Protein AF-A0AAD2FJF2-F1 (afdb_monomer)

Foldseek 3Di:
DVPCVDPVNQVVCVVVLAAHPVVVVVDPVVVVVVVLVPDDPVCNVVVVCLVVQVDPALQNCCVVDVPGFQAHPQQRPRRHDTSLCQCQPPRPVSVVVNVVVLVVVLVVCVVVVPPVLLVVLVVLLVVCSNDCVQPDSHDNSCVVCVVSVVVNSVSVVPVPD

Radius of gyration: 17.5 Å; Cα contacts (8 Å, |Δi|>4): 134; chains: 1; bounding box: 41×35×49 Å

Mean predicted aligned error: 6.13 Å

Secondary structure (DSSP, 8-state):
--STTSHHHHHHHHHTTS--TTGGGTS-HHHHHHHHHHS-HHHHHHHHHHHTT-SSSHHHHHHH-TTS--S-TTTS--SS--TTHHHH--SHHHHHHHHHHHHHHHHHHHHTT--HHHHHHHHHHHHHHH-GGG-STTTHHHHH-HHHHHHHHHHHTTTT-

Structure (mmCIF, N/CA/C/O backbone):
data_AF-A0AAD2FJF2-F1
#
_entry.id   AF-A0AAD2FJF2-F1
#
loop_
_atom_site.group_PDB
_atom_site.id
_atom_site.type_symbol
_atom_site.label_atom_id
_atom_site.label_alt_id
_atom_site.label_comp_id
_atom_site.label_asym_id
_atom_site.label_entity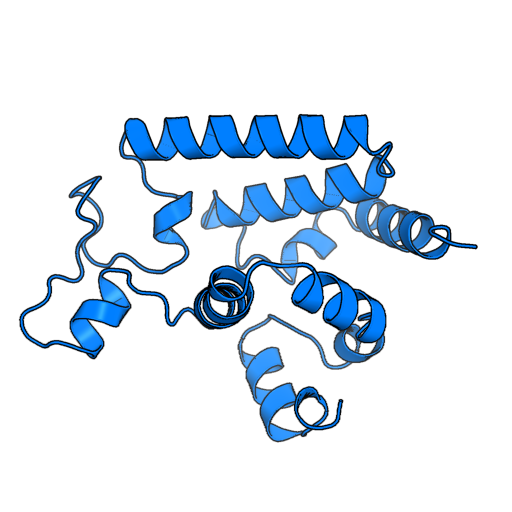_id
_atom_site.label_seq_id
_atom_site.pdbx_PDB_ins_code
_atom_site.Cartn_x
_atom_site.Cartn_y
_atom_site.Cartn_z
_atom_site.occupancy
_atom_site.B_iso_or_equiv
_atom_site.auth_seq_id
_atom_site.auth_comp_id
_atom_site.auth_asym_id
_atom_site.auth_atom_id
_atom_site.pdbx_PDB_model_num
ATOM 1 N N . MET A 1 1 ? -23.524 -6.879 -0.792 1.00 52.44 1 MET A N 1
ATOM 2 C CA . MET A 1 1 ? -22.321 -7.379 -0.087 1.00 52.44 1 MET A CA 1
ATOM 3 C C . MET A 1 1 ? -22.196 -8.905 -0.245 1.00 52.44 1 MET A C 1
ATOM 5 O O . MET A 1 1 ? -21.671 -9.566 0.631 1.00 52.44 1 MET A O 1
ATOM 9 N N . GLU A 1 2 ? -22.668 -9.468 -1.368 1.00 60.31 2 GLU A N 1
ATOM 10 C CA . GLU A 1 2 ? -22.874 -10.923 -1.547 1.00 60.31 2 GLU A CA 1
ATOM 11 C C . GLU A 1 2 ? -21.741 -11.639 -2.293 1.00 60.31 2 GLU A C 1
ATOM 13 O O . GLU A 1 2 ? -21.582 -12.851 -2.175 1.00 60.31 2 GLU A O 1
ATOM 18 N N . LEU A 1 3 ? -20.931 -10.911 -3.069 1.00 62.06 3 LEU A N 1
ATOM 19 C CA . LEU A 1 3 ? -19.951 -11.550 -3.949 1.00 62.06 3 LEU A CA 1
ATOM 20 C C . LEU A 1 3 ? -18.749 -12.104 -3.174 1.00 62.06 3 LEU A C 1
ATOM 22 O O . LEU A 1 3 ? -18.311 -13.211 -3.459 1.00 62.06 3 LEU A O 1
ATOM 26 N N . ILE A 1 4 ? -18.243 -11.396 -2.156 1.00 63.03 4 ILE A N 1
ATOM 27 C CA . ILE A 1 4 ? -17.069 -11.849 -1.383 1.00 63.03 4 ILE A CA 1
ATOM 28 C C . ILE A 1 4 ? -17.369 -13.046 -0.467 1.00 63.03 4 ILE A C 1
ATOM 30 O O . ILE A 1 4 ? -16.458 -13.772 -0.077 1.00 63.03 4 ILE A O 1
ATOM 34 N N . SER A 1 5 ? -18.645 -13.292 -0.159 1.00 68.88 5 SER A N 1
ATOM 35 C CA . SER A 1 5 ? -19.090 -14.469 0.588 1.00 68.88 5 SER A CA 1
ATOM 36 C C . SER A 1 5 ? -19.205 -15.734 -0.264 1.00 68.88 5 SER A C 1
ATOM 38 O O . SER A 1 5 ? -19.429 -16.800 0.303 1.00 68.88 5 SER A O 1
ATOM 40 N N . LEU A 1 6 ? -19.036 -15.652 -1.591 1.00 83.12 6 LEU A N 1
ATOM 41 C CA . LEU A 1 6 ? -19.110 -16.826 -2.460 1.00 83.12 6 LEU A CA 1
ATOM 42 C C . LEU A 1 6 ? -17.993 -17.835 -2.125 1.00 83.12 6 LEU A C 1
ATOM 44 O O . LEU A 1 6 ? -16.821 -17.441 -2.072 1.00 83.12 6 LEU A O 1
ATOM 48 N N . PRO A 1 7 ? -18.306 -19.139 -1.982 1.00 84.25 7 PRO A N 1
ATOM 49 C CA . PRO A 1 7 ? -17.323 -20.160 -1.607 1.00 84.25 7 PRO A CA 1
ATOM 50 C C . PRO A 1 7 ? -16.083 -20.193 -2.509 1.00 84.25 7 PRO A C 1
ATOM 52 O O . PRO A 1 7 ? -14.962 -20.298 -2.018 1.00 84.25 7 PRO A O 1
ATOM 55 N N . ALA A 1 8 ? -16.262 -20.018 -3.822 1.00 85.12 8 ALA A N 1
ATOM 56 C CA . ALA A 1 8 ? -15.156 -20.014 -4.780 1.00 85.12 8 ALA A CA 1
ATOM 57 C C . ALA A 1 8 ? -14.165 -18.855 -4.553 1.00 85.12 8 ALA A C 1
ATOM 59 O O . ALA A 1 8 ? -12.954 -19.045 -4.662 1.00 85.12 8 ALA A O 1
ATOM 60 N N . LEU A 1 9 ? -14.655 -17.660 -4.193 1.00 80.75 9 LEU A N 1
ATOM 61 C CA . LEU A 1 9 ? -13.783 -16.520 -3.895 1.00 80.75 9 LEU A CA 1
ATOM 62 C C . LEU A 1 9 ? -13.083 -16.688 -2.546 1.00 80.75 9 LEU A C 1
ATOM 64 O O . LEU A 1 9 ? -11.907 -16.346 -2.435 1.00 80.75 9 LEU A O 1
ATOM 68 N N . ARG A 1 10 ? -13.763 -17.264 -1.546 1.00 80.38 10 ARG A N 1
ATOM 69 C CA . ARG A 1 10 ? -13.141 -17.610 -0.258 1.00 80.38 10 ARG A CA 1
ATOM 70 C C . ARG A 1 10 ? -11.989 -18.591 -0.447 1.00 80.38 10 ARG A C 1
ATOM 72 O O . ARG A 1 10 ? -10.884 -18.320 0.012 1.00 80.38 10 ARG A O 1
ATOM 79 N N . ALA A 1 11 ? -12.223 -19.671 -1.194 1.00 84.06 11 ALA A N 1
ATOM 80 C CA . ALA A 1 11 ? -11.197 -20.658 -1.517 1.00 84.06 11 ALA A CA 1
ATOM 81 C C . ALA A 1 11 ? -10.017 -20.021 -2.269 1.00 84.06 11 ALA A C 1
ATOM 83 O O . ALA A 1 11 ? -8.858 -20.267 -1.933 1.00 84.06 11 ALA A O 1
ATOM 84 N N . TYR A 1 12 ? -10.298 -19.138 -3.234 1.00 84.12 12 TYR A N 1
ATOM 85 C CA . TYR A 1 12 ? -9.257 -18.403 -3.946 1.00 84.12 12 TYR A CA 1
ATOM 86 C C . TYR A 1 12 ? -8.398 -17.556 -2.997 1.00 84.12 12 TYR A C 1
ATOM 88 O O . TYR A 1 12 ? -7.178 -17.708 -2.991 1.00 84.12 12 TYR A O 1
ATOM 96 N N . TRP A 1 13 ? -8.992 -16.694 -2.167 1.00 79.12 13 TRP A N 1
ATOM 97 C CA . TRP A 1 13 ? -8.224 -15.814 -1.273 1.00 79.12 13 TRP A CA 1
ATOM 98 C C . TRP A 1 13 ? -7.513 -16.561 -0.143 1.00 79.12 13 TRP A C 1
ATOM 100 O O . TRP A 1 13 ? -6.414 -16.153 0.250 1.00 79.12 13 TRP A O 1
ATOM 110 N N . SER A 1 14 ? -8.083 -17.679 0.308 1.00 81.88 14 SER A N 1
ATOM 111 C CA . SER A 1 14 ? -7.430 -18.608 1.229 1.00 81.88 14 SER A CA 1
ATOM 112 C C . SER A 1 14 ? -6.193 -19.242 0.588 1.00 81.88 14 SER A C 1
ATOM 114 O O . SER A 1 14 ? -5.119 -19.181 1.175 1.00 81.88 14 SER A O 1
ATOM 116 N N . SER A 1 15 ? -6.278 -19.705 -0.668 1.00 82.62 15 SER A N 1
ATOM 117 C CA . SER A 1 15 ? -5.121 -20.248 -1.411 1.00 82.62 15 SER A CA 1
ATOM 118 C C . SER A 1 15 ? -3.993 -19.237 -1.657 1.00 82.62 15 SER A C 1
ATOM 120 O O . SER A 1 15 ? -2.879 -19.611 -2.017 1.00 82.62 15 SER A O 1
ATOM 122 N N . LYS A 1 16 ? -4.282 -17.938 -1.512 1.00 77.75 16 LYS A N 1
ATOM 123 C CA . LYS A 1 16 ? -3.304 -16.851 -1.642 1.00 77.75 16 LYS A CA 1
ATOM 124 C C . LYS A 1 16 ? -2.698 -16.432 -0.304 1.00 77.75 16 LYS A C 1
ATOM 126 O O . LYS A 1 16 ? -1.961 -15.445 -0.285 1.00 77.75 16 LYS A O 1
ATOM 131 N N . ASP A 1 17 ? -3.043 -17.115 0.788 1.00 74.69 17 ASP A N 1
ATOM 132 C CA . ASP A 1 17 ? -2.693 -16.743 2.159 1.00 74.69 17 ASP A CA 1
ATOM 133 C C . ASP A 1 17 ? -3.068 -15.285 2.475 1.00 74.69 17 ASP A C 1
ATOM 135 O O . ASP A 1 17 ? -2.356 -14.595 3.197 1.00 74.69 17 ASP A O 1
ATOM 139 N N . ARG A 1 18 ? -4.148 -14.752 1.881 1.00 73.94 18 ARG A N 1
ATOM 140 C CA . ARG A 1 18 ? -4.556 -13.344 2.069 1.00 73.94 18 ARG A CA 1
ATOM 141 C C . ARG A 1 18 ? -5.681 -13.182 3.076 1.00 73.94 18 ARG A C 1
ATOM 143 O O . ARG A 1 18 ? -5.718 -12.180 3.780 1.00 73.94 18 ARG A O 1
ATOM 150 N N . LEU A 1 19 ? -6.598 -14.138 3.122 1.00 76.44 19 LEU A N 1
ATOM 151 C CA . LEU A 1 19 ? -7.764 -14.088 3.990 1.00 76.44 19 LEU A CA 1
ATOM 152 C C . LEU A 1 19 ? -8.102 -15.513 4.415 1.00 76.44 19 LEU A C 1
ATOM 154 O O . LEU A 1 19 ? -8.305 -16.370 3.553 1.00 76.44 19 LEU A O 1
ATOM 158 N N . SER A 1 20 ? -8.121 -15.776 5.721 1.00 76.25 20 SER A N 1
ATOM 159 C CA . SER A 1 20 ? -8.571 -17.067 6.232 1.00 76.25 20 SER A CA 1
ATOM 160 C C . SER A 1 20 ? -10.098 -17.107 6.268 1.00 76.25 20 SER A C 1
ATOM 162 O O . SER A 1 20 ? -10.774 -16.074 6.231 1.00 76.25 20 SER A O 1
ATOM 164 N N . GLU A 1 21 ? -10.657 -18.312 6.349 1.00 74.56 21 GLU A N 1
ATOM 165 C CA . GLU A 1 21 ? -12.103 -18.485 6.499 1.00 74.56 21 GLU A CA 1
ATOM 166 C C . GLU A 1 21 ? -12.631 -17.870 7.801 1.00 74.56 21 GLU A C 1
ATOM 168 O O . GLU A 1 21 ? -13.757 -17.396 7.839 1.00 74.56 21 GLU A O 1
ATOM 173 N N . GLN A 1 22 ? -11.809 -17.806 8.848 1.00 76.44 22 GLN A N 1
ATOM 174 C CA . GLN A 1 22 ? -12.178 -17.160 10.107 1.00 76.44 22 GLN A CA 1
ATOM 175 C C . GLN A 1 22 ? -12.106 -15.632 9.980 1.00 76.44 22 GLN A C 1
ATOM 177 O O . GLN A 1 22 ? -13.064 -14.936 10.314 1.00 76.44 22 GLN A O 1
ATOM 182 N N . SER A 1 23 ? -11.025 -15.102 9.395 1.00 77.25 23 SER A N 1
ATOM 183 C CA . SER A 1 23 ? -10.794 -13.655 9.339 1.00 77.25 23 SER A CA 1
ATOM 184 C C . SER A 1 23 ? -11.776 -12.918 8.423 1.00 77.25 23 SER A C 1
ATOM 186 O O . SER A 1 23 ? -11.973 -11.720 8.586 1.00 77.25 23 SER A O 1
ATOM 188 N N . ILE A 1 24 ? -12.419 -13.591 7.457 1.00 78.69 24 ILE A N 1
ATOM 189 C CA . ILE A 1 24 ? -13.431 -12.959 6.584 1.00 78.69 24 ILE A CA 1
ATOM 190 C C . ILE A 1 24 ? -14.630 -12.406 7.370 1.00 78.69 24 ILE A C 1
ATOM 192 O O . ILE A 1 24 ? -15.254 -11.435 6.938 1.00 78.69 24 ILE A O 1
ATOM 196 N N . HIS A 1 25 ? -14.943 -13.026 8.510 1.00 79.25 25 HIS A N 1
ATOM 197 C CA . HIS A 1 25 ? -16.041 -12.637 9.389 1.00 79.25 25 HIS A CA 1
ATOM 198 C C . HIS A 1 25 ? -15.649 -11.517 10.360 1.00 79.25 25 HIS A C 1
ATOM 200 O O . HIS A 1 25 ? -16.527 -10.850 10.896 1.00 79.25 25 HIS A O 1
ATOM 206 N N . GLU A 1 26 ? -14.350 -11.282 10.547 1.00 79.88 26 GLU A N 1
ATOM 207 C CA . GLU A 1 26 ? -13.806 -10.231 11.417 1.00 79.88 26 GLU A CA 1
ATOM 208 C C . GLU A 1 26 ? -13.655 -8.887 10.688 1.00 79.88 26 GLU A C 1
ATOM 210 O O . GLU A 1 26 ? -13.491 -7.843 11.319 1.00 79.88 26 GLU A O 1
ATOM 215 N N . VAL A 1 27 ? -13.707 -8.889 9.351 1.00 81.12 27 VAL A N 1
ATOM 216 C CA . VAL A 1 27 ? -13.624 -7.661 8.556 1.00 81.12 27 VAL A CA 1
ATOM 217 C C . VAL A 1 27 ? -14.916 -6.861 8.697 1.00 81.12 27 VAL A C 1
ATOM 219 O O . VAL A 1 27 ? -15.994 -7.313 8.309 1.00 81.12 27 VAL A O 1
ATOM 222 N N . ASP A 1 28 ? -14.793 -5.615 9.148 1.00 85.44 28 ASP A N 1
ATOM 223 C CA . ASP A 1 28 ? -15.874 -4.637 9.061 1.00 85.44 28 ASP A CA 1
ATOM 224 C C . ASP A 1 28 ? -16.047 -4.160 7.607 1.00 85.44 28 ASP A C 1
ATOM 226 O O . ASP A 1 28 ? -15.458 -3.177 7.138 1.00 85.44 28 ASP A O 1
ATOM 230 N N . TRP A 1 29 ? -16.871 -4.901 6.867 1.00 84.44 29 TRP A N 1
ATOM 231 C CA . TRP A 1 29 ? -17.179 -4.631 5.465 1.00 84.44 29 TRP A CA 1
ATOM 232 C C . TRP A 1 29 ? -17.925 -3.310 5.248 1.00 84.44 29 TRP A C 1
ATOM 234 O O . TRP A 1 29 ? -17.811 -2.728 4.165 1.00 84.44 29 TRP A O 1
ATOM 244 N N . LEU A 1 30 ? -18.678 -2.827 6.242 1.00 86.50 30 LEU A N 1
ATOM 245 C CA . LEU A 1 30 ? -19.386 -1.550 6.153 1.00 86.50 30 LEU A CA 1
ATOM 246 C C . LEU A 1 30 ? -18.389 -0.396 6.220 1.00 86.50 30 LEU A C 1
ATOM 248 O O . LEU A 1 30 ? -18.382 0.449 5.320 1.00 86.50 30 LEU A O 1
ATOM 252 N N . SER A 1 31 ? -17.494 -0.408 7.209 1.00 86.75 31 SER A N 1
ATOM 253 C CA . SER A 1 31 ? -16.414 0.577 7.320 1.00 86.75 31 SER A CA 1
ATOM 254 C C . SER A 1 31 ? -15.506 0.559 6.091 1.00 86.75 31 SER A C 1
ATOM 256 O O . SER A 1 31 ? -15.186 1.620 5.550 1.00 86.75 31 SER A O 1
ATOM 258 N N . LEU A 1 32 ? -15.168 -0.626 5.566 1.00 87.31 32 LEU A N 1
ATOM 259 C CA . LEU A 1 32 ? -14.395 -0.745 4.327 1.00 87.31 32 LEU A CA 1
ATOM 260 C C . LEU A 1 32 ? -15.132 -0.140 3.123 1.00 87.31 32 LEU A C 1
ATOM 262 O O . LEU A 1 32 ? -14.525 0.573 2.322 1.00 87.31 32 LEU A O 1
ATOM 266 N N . ALA A 1 33 ? -16.437 -0.393 2.984 1.00 88.88 33 ALA A N 1
ATOM 267 C CA . ALA A 1 33 ? -17.237 0.172 1.901 1.00 88.88 33 ALA A CA 1
ATOM 268 C C . ALA A 1 33 ? -17.323 1.704 1.991 1.00 88.88 33 ALA A C 1
ATOM 270 O O . ALA A 1 33 ? -17.212 2.384 0.969 1.00 88.88 33 ALA A O 1
ATOM 271 N N . CYS A 1 34 ? -17.481 2.254 3.197 1.00 90.94 34 CYS A N 1
ATOM 272 C CA . CYS A 1 34 ? -17.453 3.696 3.441 1.00 90.94 34 CYS A CA 1
ATOM 273 C C . CYS A 1 34 ? -16.084 4.300 3.100 1.00 90.94 34 CYS A C 1
ATOM 275 O O . CYS A 1 34 ? -16.020 5.289 2.369 1.00 90.94 34 CYS A O 1
ATOM 277 N N . ALA A 1 35 ? -14.993 3.668 3.543 1.00 90.19 35 ALA A N 1
ATOM 278 C CA . ALA A 1 35 ? -13.633 4.103 3.235 1.00 90.19 35 ALA A CA 1
ATOM 279 C C . ALA A 1 35 ? -13.355 4.090 1.723 1.00 90.19 35 ALA A C 1
ATOM 281 O O . ALA A 1 35 ? -12.830 5.060 1.181 1.00 90.19 35 ALA A O 1
ATOM 282 N N . MET A 1 36 ? -13.773 3.035 1.014 1.00 92.00 36 MET A N 1
ATOM 283 C CA . MET A 1 36 ? -13.635 2.962 -0.442 1.00 92.00 36 MET A CA 1
ATOM 284 C C . MET A 1 36 ? -14.428 4.064 -1.149 1.00 92.00 36 MET A C 1
ATOM 286 O O . MET A 1 36 ? -13.903 4.683 -2.069 1.00 92.00 36 MET A O 1
ATOM 290 N N . LYS A 1 37 ? -15.653 4.372 -0.707 1.00 93.44 37 LYS A N 1
ATOM 291 C CA . LYS A 1 37 ? -16.455 5.472 -1.276 1.00 93.44 37 LYS A CA 1
ATOM 292 C C . LYS A 1 37 ? -15.837 6.852 -1.044 1.00 93.44 37 LYS A C 1
ATOM 294 O O . LYS A 1 37 ? -16.060 7.744 -1.856 1.00 93.44 37 LYS A O 1
ATOM 299 N N . ALA A 1 38 ? -15.064 7.026 0.028 1.00 93.69 38 ALA A N 1
ATOM 300 C CA . ALA A 1 38 ? -14.368 8.277 0.318 1.00 93.69 38 ALA A CA 1
ATOM 301 C C . ALA A 1 38 ? -13.170 8.532 -0.616 1.00 93.69 38 ALA A C 1
ATOM 303 O O . ALA A 1 38 ? -12.701 9.667 -0.719 1.00 93.69 38 ALA A O 1
ATOM 304 N N . PHE A 1 39 ? -12.665 7.508 -1.312 1.00 92.44 39 PHE A N 1
ATOM 305 C CA . PHE A 1 39 ? -11.585 7.697 -2.272 1.00 92.44 39 PHE A CA 1
ATOM 306 C C . PHE A 1 39 ? -12.062 8.371 -3.566 1.00 92.44 39 PHE A C 1
ATOM 308 O O . PHE A 1 39 ? -13.153 8.079 -4.055 1.00 92.44 39 PHE A O 1
ATOM 315 N N . PRO A 1 40 ? -11.212 9.192 -4.206 1.00 96.00 40 PRO A N 1
ATOM 316 C CA . PRO A 1 40 ? -11.383 9.582 -5.601 1.00 96.00 40 PRO A CA 1
ATOM 317 C C . PRO A 1 40 ? -11.601 8.371 -6.523 1.00 96.00 40 PRO A C 1
ATOM 319 O O . PRO A 1 40 ? -11.001 7.312 -6.321 1.00 96.00 40 PRO A O 1
ATOM 322 N N . ALA A 1 41 ? -12.415 8.527 -7.572 1.00 94.38 41 ALA A N 1
ATOM 323 C CA . ALA A 1 41 ? -12.828 7.428 -8.454 1.00 94.38 41 ALA A CA 1
ATOM 324 C C . ALA A 1 41 ? -11.651 6.629 -9.052 1.00 94.38 41 ALA A C 1
ATOM 326 O O . ALA A 1 41 ? -11.700 5.402 -9.148 1.00 94.38 41 ALA A O 1
ATOM 327 N N . ASN A 1 42 ? -10.551 7.299 -9.401 1.00 93.38 42 ASN A N 1
ATOM 328 C CA . ASN A 1 42 ? -9.343 6.639 -9.899 1.00 93.38 42 ASN A CA 1
ATOM 329 C C . ASN A 1 42 ? -8.712 5.707 -8.852 1.00 93.38 42 ASN A C 1
ATOM 331 O O . ASN A 1 42 ? -8.248 4.625 -9.207 1.00 93.38 42 ASN A O 1
ATOM 335 N N . LEU A 1 43 ? -8.720 6.089 -7.573 1.00 93.00 43 LEU A N 1
ATOM 336 C CA . LEU A 1 43 ? -8.202 5.258 -6.486 1.00 93.00 43 LEU A CA 1
ATOM 337 C C . LEU A 1 43 ? -9.153 4.110 -6.145 1.00 93.00 43 LEU A C 1
ATOM 339 O O . LEU A 1 43 ? -8.683 3.008 -5.876 1.00 93.00 43 LEU A O 1
ATOM 343 N N . GLN A 1 44 ? -10.468 4.311 -6.263 1.00 93.75 44 GLN A N 1
ATOM 344 C CA . GLN A 1 44 ? -11.440 3.220 -6.127 1.00 93.75 44 GLN A CA 1
ATOM 345 C C . GLN A 1 44 ? -11.182 2.090 -7.131 1.00 93.75 44 GLN A C 1
ATOM 347 O O . GLN A 1 44 ? -11.272 0.919 -6.775 1.00 93.75 44 GLN A O 1
ATOM 352 N N . LEU A 1 45 ? -10.818 2.438 -8.370 1.00 92.12 45 LEU A N 1
ATOM 353 C CA . LEU A 1 45 ? -10.478 1.473 -9.420 1.00 92.12 45 LEU A CA 1
ATOM 354 C C . LEU A 1 45 ? -9.059 0.913 -9.281 1.00 92.12 45 LEU A C 1
ATOM 356 O O . LEU A 1 45 ? -8.801 -0.237 -9.638 1.00 92.12 45 LEU A O 1
ATOM 360 N N . TRP A 1 46 ? -8.118 1.726 -8.804 1.00 90.81 46 TRP A N 1
ATOM 361 C CA . TRP A 1 46 ? -6.718 1.333 -8.688 1.00 90.81 46 TRP A CA 1
ATOM 362 C C . TRP A 1 46 ? -6.476 0.362 -7.527 1.00 90.81 46 TRP A C 1
ATOM 364 O O . TRP A 1 46 ? -5.764 -0.624 -7.704 1.00 90.81 46 TRP A O 1
ATOM 374 N N . THR A 1 47 ? -7.103 0.581 -6.370 1.00 90.38 47 THR A N 1
ATOM 375 C CA . THR A 1 47 ? -6.947 -0.261 -5.173 1.00 90.38 47 THR A CA 1
ATOM 376 C C . THR A 1 47 ? -7.189 -1.757 -5.433 1.00 90.38 47 THR A C 1
ATOM 378 O O . THR A 1 47 ? -6.292 -2.551 -5.140 1.00 90.38 47 THR A O 1
ATOM 381 N N . PRO A 1 48 ? -8.313 -2.198 -6.037 1.00 88.44 48 PRO A N 1
ATOM 382 C CA . PRO A 1 48 ? -8.527 -3.618 -6.322 1.00 88.44 48 PRO A CA 1
ATOM 383 C C . PRO A 1 48 ? -7.533 -4.173 -7.354 1.00 88.44 48 PRO A C 1
ATOM 385 O O . PRO A 1 48 ? -7.120 -5.328 -7.243 1.00 88.44 48 PRO A O 1
ATOM 388 N N . LYS A 1 49 ? -7.080 -3.361 -8.322 1.00 89.94 49 LYS A N 1
ATOM 389 C CA . LYS A 1 49 ? -6.011 -3.751 -9.261 1.00 89.94 49 LYS A CA 1
ATOM 390 C C . LYS A 1 49 ? -4.686 -3.976 -8.532 1.00 89.94 49 LYS A C 1
ATOM 392 O O . LYS A 1 49 ? -4.002 -4.952 -8.813 1.00 89.94 49 LYS A O 1
ATOM 397 N N . HIS A 1 50 ? -4.352 -3.118 -7.568 1.00 87.06 50 HIS A N 1
ATOM 398 C CA . HIS A 1 50 ? -3.161 -3.265 -6.732 1.00 87.06 50 HIS A CA 1
ATOM 399 C C . HIS A 1 50 ? -3.201 -4.514 -5.863 1.00 87.06 50 HIS A C 1
ATOM 401 O O . HIS A 1 50 ? -2.270 -5.314 -5.905 1.00 87.06 50 HIS A O 1
ATOM 407 N N . ILE A 1 51 ? -4.301 -4.734 -5.146 1.00 82.44 51 ILE A N 1
ATOM 408 C CA . ILE A 1 51 ? -4.439 -5.877 -4.233 1.00 82.44 51 ILE A CA 1
ATOM 409 C C . ILE A 1 51 ? -4.444 -7.213 -4.993 1.00 82.44 51 ILE A C 1
ATOM 411 O O . ILE A 1 51 ? -3.864 -8.190 -4.524 1.00 82.44 51 ILE A O 1
ATOM 415 N N . SER A 1 52 ? -5.048 -7.258 -6.185 1.00 83.31 52 SER A N 1
ATOM 416 C CA . SER A 1 52 ? -5.037 -8.451 -7.047 1.00 83.31 52 SER A CA 1
ATOM 417 C C . SER A 1 52 ? -3.722 -8.662 -7.807 1.00 83.31 52 SER A C 1
ATOM 419 O O . SER A 1 52 ? -3.543 -9.704 -8.436 1.00 83.31 52 SER A O 1
ATOM 421 N N . GLY A 1 53 ? -2.796 -7.698 -7.764 1.00 85.38 53 GLY A N 1
ATOM 422 C CA . GLY A 1 53 ? -1.543 -7.732 -8.517 1.00 85.38 53 GLY A CA 1
ATOM 423 C C . GLY A 1 53 ? -1.690 -7.439 -10.015 1.00 85.38 53 GLY A C 1
ATOM 424 O O . GLY A 1 53 ? -0.720 -7.590 -10.753 1.00 85.38 53 GLY A O 1
ATOM 425 N N . MET A 1 54 ? -2.866 -6.993 -10.471 1.00 87.06 54 MET A N 1
ATOM 426 C CA . MET A 1 54 ? -3.151 -6.604 -11.860 1.00 87.06 54 MET A CA 1
ATOM 427 C C . MET A 1 54 ? -2.936 -5.101 -12.096 1.00 87.06 54 MET A C 1
ATOM 429 O O . MET A 1 54 ? -3.794 -4.397 -12.638 1.00 87.06 54 MET A O 1
ATOM 433 N N . THR A 1 55 ? -1.802 -4.569 -11.651 1.00 89.69 55 THR A N 1
ATOM 434 C CA . THR A 1 55 ? -1.441 -3.158 -11.859 1.00 89.69 55 THR A CA 1
ATOM 435 C C . THR A 1 55 ? -0.649 -2.973 -13.134 1.00 89.69 55 THR A C 1
ATOM 437 O O . THR A 1 55 ? -0.027 -3.914 -13.607 1.00 89.69 55 THR A O 1
ATOM 440 N N . GLY A 1 56 ? -0.623 -1.750 -13.668 1.00 91.56 56 GLY A N 1
ATOM 441 C CA . GLY A 1 56 ? 0.216 -1.381 -14.813 1.00 91.56 56 GLY A CA 1
ATOM 442 C C . GLY A 1 56 ? 1.704 -1.310 -14.458 1.00 91.56 56 GLY A C 1
ATOM 443 O O . GLY A 1 56 ? 2.289 -0.236 -14.490 1.00 91.56 56 GLY A O 1
ATOM 444 N N . VAL A 1 57 ? 2.282 -2.442 -14.069 1.00 93.81 57 VAL A N 1
ATOM 445 C CA . VAL A 1 57 ? 3.716 -2.665 -13.831 1.00 93.81 57 VAL A CA 1
ATOM 446 C C . VAL A 1 57 ? 4.268 -3.585 -14.911 1.00 93.81 57 VAL A C 1
ATOM 448 O O . VAL A 1 57 ? 3.483 -4.248 -15.596 1.00 93.81 57 VAL A O 1
ATOM 451 N N . GLY A 1 58 ? 5.594 -3.664 -15.045 1.00 94.69 58 GLY A N 1
ATOM 452 C CA . GLY A 1 58 ? 6.251 -4.440 -16.101 1.00 94.69 58 GLY A CA 1
ATOM 453 C C . GLY A 1 58 ? 5.656 -5.837 -16.323 1.00 94.69 58 GLY A C 1
ATOM 454 O O . GLY A 1 58 ? 5.329 -6.186 -17.457 1.00 94.69 58 GLY A O 1
ATOM 455 N N . LYS A 1 59 ? 5.419 -6.617 -15.258 1.00 94.88 59 LYS A N 1
ATOM 456 C CA . LYS A 1 59 ? 4.815 -7.958 -15.360 1.00 94.88 59 LYS A CA 1
ATOM 457 C C . LYS A 1 59 ? 3.457 -7.951 -16.071 1.00 94.88 59 LYS A C 1
ATOM 459 O O . LYS A 1 59 ? 3.258 -8.729 -16.998 1.00 94.88 59 LYS A O 1
ATOM 464 N N . SER A 1 60 ? 2.519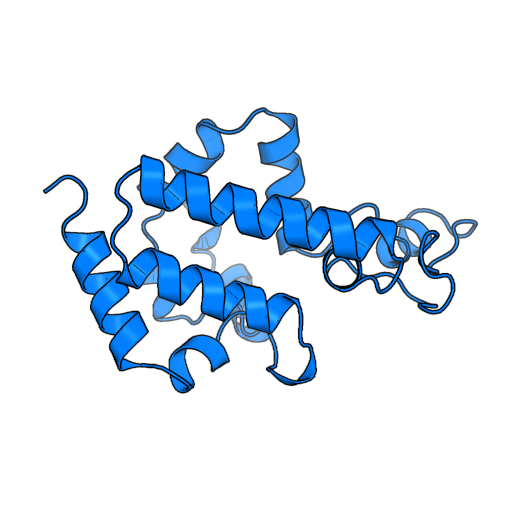 -7.107 -15.645 1.00 94.88 60 SER A 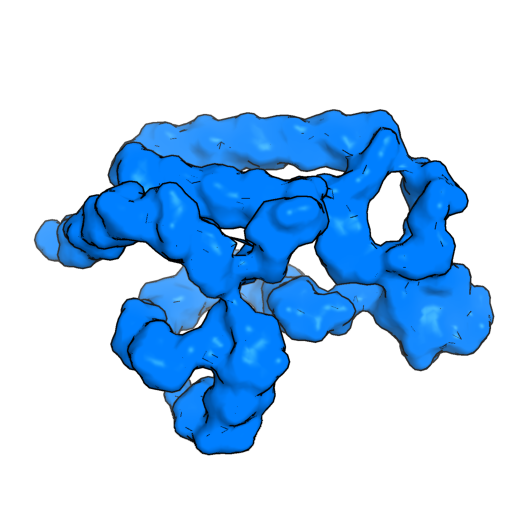N 1
ATOM 465 C CA . SER A 1 60 ? 1.178 -7.067 -16.247 1.00 94.88 60 SER A CA 1
ATOM 466 C C . SER A 1 60 ? 1.198 -6.439 -17.634 1.00 94.88 60 SER A C 1
ATOM 468 O O . SER A 1 60 ? 0.461 -6.876 -18.510 1.00 94.88 60 SER A O 1
ATOM 470 N N . LEU A 1 61 ? 2.061 -5.443 -17.855 1.00 95.19 61 LEU A N 1
ATOM 471 C CA . LEU A 1 61 ? 2.219 -4.817 -19.165 1.00 95.19 61 LEU A CA 1
ATOM 472 C C . LEU A 1 61 ? 2.709 -5.825 -20.206 1.00 95.19 61 LEU A C 1
ATOM 474 O O . LEU A 1 61 ? 2.155 -5.850 -21.298 1.00 95.19 61 LEU A O 1
ATOM 478 N N . ALA A 1 62 ? 3.667 -6.688 -19.857 1.00 95.06 62 ALA A N 1
ATOM 479 C CA . ALA A 1 62 ? 4.131 -7.766 -20.732 1.00 95.06 62 ALA A CA 1
ATOM 480 C C . ALA A 1 62 ? 3.039 -8.817 -21.020 1.00 95.06 62 ALA A C 1
ATOM 482 O O . ALA A 1 62 ? 3.015 -9.399 -22.100 1.00 95.06 62 ALA A O 1
ATOM 483 N N . ILE A 1 63 ? 2.108 -9.039 -20.081 1.00 94.25 63 ILE A N 1
ATOM 484 C CA . ILE A 1 63 ? 0.938 -9.910 -20.294 1.00 94.25 63 ILE A CA 1
ATOM 485 C C . ILE A 1 63 ? -0.058 -9.260 -21.267 1.00 94.25 63 ILE A C 1
ATOM 487 O O . ILE A 1 63 ? -0.609 -9.942 -22.126 1.00 94.25 63 ILE A O 1
ATOM 491 N N . TRP A 1 64 ? -0.315 -7.956 -21.132 1.00 94.62 64 TRP A N 1
ATOM 492 C CA . TRP A 1 64 ? -1.295 -7.241 -21.961 1.00 94.62 64 TRP A CA 1
ATOM 493 C C . TRP A 1 64 ? -0.761 -6.852 -23.341 1.00 94.62 64 TRP A C 1
ATOM 495 O O . TRP A 1 64 ? -1.539 -6.711 -24.281 1.00 94.62 64 TRP A O 1
ATOM 505 N N . ASN A 1 65 ? 0.550 -6.650 -23.464 1.00 95.50 65 ASN A N 1
ATOM 506 C CA . ASN A 1 65 ? 1.218 -6.254 -24.693 1.00 95.50 65 ASN A CA 1
ATOM 507 C C . ASN A 1 65 ? 2.525 -7.053 -24.860 1.00 95.50 65 ASN A C 1
ATOM 509 O O . ASN A 1 65 ? 3.485 -6.781 -24.136 1.00 95.50 65 ASN A O 1
ATOM 513 N N . PRO A 1 66 ? 2.612 -7.956 -25.857 1.00 91.25 66 PRO A N 1
ATOM 514 C CA . PRO A 1 66 ? 3.809 -8.760 -26.120 1.00 91.25 66 PRO A CA 1
ATOM 515 C C . PRO A 1 66 ? 5.091 -7.952 -26.368 1.00 91.25 66 PRO A C 1
ATOM 517 O O . PRO A 1 66 ? 6.190 -8.469 -26.188 1.00 91.25 66 PRO A O 1
ATOM 520 N N . TRP A 1 67 ? 4.967 -6.686 -26.776 1.00 93.19 67 TRP A N 1
ATOM 521 C CA . TRP A 1 67 ? 6.103 -5.799 -27.044 1.00 93.19 67 TRP A CA 1
ATOM 522 C C . TRP A 1 67 ? 6.573 -5.016 -25.810 1.00 93.19 67 TRP A C 1
ATOM 524 O O . TRP A 1 67 ? 7.584 -4.313 -25.869 1.00 93.19 67 TRP A O 1
ATOM 534 N N . ALA A 1 68 ? 5.843 -5.086 -24.695 1.00 94.06 68 ALA A N 1
ATOM 535 C CA . ALA A 1 68 ? 6.205 -4.386 -23.472 1.00 94.06 68 ALA A CA 1
ATOM 536 C C . ALA A 1 68 ? 7.305 -5.131 -22.704 1.00 94.06 68 ALA A C 1
ATOM 538 O O . ALA A 1 68 ? 7.323 -6.357 -22.613 1.00 94.06 68 ALA A O 1
ATOM 539 N N . LYS A 1 69 ? 8.219 -4.370 -22.093 1.00 93.94 69 LYS A N 1
ATOM 540 C CA . LYS A 1 69 ? 9.265 -4.930 -21.232 1.00 93.94 69 LYS A CA 1
ATOM 541 C C . LYS A 1 69 ? 8.710 -5.212 -19.839 1.00 93.94 69 LYS A C 1
ATOM 543 O O . LYS A 1 69 ? 8.060 -4.353 -19.247 1.00 93.94 69 LYS A O 1
ATOM 548 N N . SER A 1 70 ? 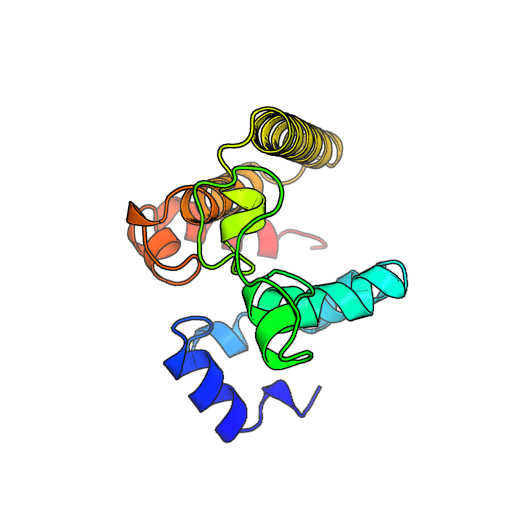9.044 -6.377 -19.286 1.00 95.44 70 SER A N 1
ATOM 549 C CA . SER A 1 70 ? 8.715 -6.720 -17.900 1.00 95.44 70 SER A CA 1
ATOM 550 C C . SER A 1 70 ? 9.635 -6.071 -16.868 1.00 95.44 70 SER A C 1
ATOM 552 O O . SER A 1 70 ? 9.310 -6.071 -15.685 1.00 95.44 70 SER A O 1
ATOM 554 N N . SER A 1 71 ? 10.784 -5.544 -17.293 1.00 96.25 71 SER A N 1
ATOM 555 C CA . SER A 1 71 ? 11.807 -4.974 -16.417 1.00 96.25 71 SER A CA 1
ATOM 556 C C . SER A 1 71 ? 11.377 -3.645 -15.802 1.00 96.25 71 SER A C 1
ATOM 558 O O . SER A 1 71 ? 10.765 -2.821 -16.483 1.00 96.25 71 SER A O 1
ATOM 560 N N . CYS A 1 72 ? 11.783 -3.387 -14.558 1.00 95.44 72 CYS A N 1
ATOM 561 C CA . CYS A 1 72 ? 11.522 -2.102 -13.912 1.00 95.44 72 CYS A CA 1
ATOM 562 C C . CYS A 1 72 ? 12.270 -0.970 -14.641 1.00 95.44 72 CYS A C 1
ATOM 564 O O . CYS A 1 72 ? 13.498 -1.039 -14.766 1.00 95.44 72 CYS A O 1
ATOM 566 N N . PRO A 1 73 ? 11.585 0.115 -15.046 1.00 93.31 73 PRO A N 1
ATOM 567 C CA . PRO A 1 73 ? 12.217 1.228 -15.754 1.00 93.31 73 PRO A CA 1
ATOM 568 C C . PRO A 1 73 ? 13.072 2.129 -14.848 1.00 93.31 73 PRO A C 1
ATOM 570 O O . PRO A 1 73 ? 13.748 3.022 -15.348 1.00 93.31 73 PRO A O 1
ATOM 573 N N . ARG A 1 74 ? 13.016 1.949 -13.519 1.00 94.12 74 ARG A N 1
ATOM 574 C CA . ARG A 1 74 ? 13.712 2.814 -12.551 1.00 94.12 74 ARG A CA 1
ATOM 575 C C . ARG A 1 74 ? 15.057 2.265 -12.099 1.00 94.12 74 ARG A C 1
ATOM 577 O O . ARG A 1 74 ? 16.028 3.010 -12.066 1.00 94.12 74 ARG A O 1
ATOM 584 N N . CYS A 1 75 ? 15.099 1.005 -11.664 1.00 93.56 75 CYS A N 1
ATOM 585 C CA . CYS A 1 75 ? 16.311 0.422 -11.081 1.00 93.56 75 CYS A CA 1
ATOM 586 C C . CYS A 1 75 ? 17.133 -0.394 -12.077 1.00 93.56 75 CYS A C 1
ATOM 588 O O . CYS A 1 75 ? 18.286 -0.690 -11.775 1.00 93.56 75 CYS A O 1
ATOM 590 N N . SER A 1 76 ? 16.552 -0.794 -13.215 1.00 81.81 76 SER A N 1
ATOM 591 C CA . SER A 1 76 ? 17.153 -1.646 -14.259 1.00 81.81 76 SER A CA 1
ATOM 592 C C . SER A 1 76 ? 17.664 -3.026 -13.799 1.00 81.81 76 SER A C 1
ATOM 594 O O . SER A 1 76 ? 17.911 -3.895 -14.629 1.00 81.81 76 SER A O 1
ATOM 596 N N . SER A 1 77 ? 17.785 -3.270 -12.491 1.00 87.38 77 SER A N 1
ATOM 597 C CA . SER A 1 77 ? 18.223 -4.527 -11.881 1.00 87.38 77 SER A CA 1
ATOM 598 C C . SER A 1 77 ? 17.095 -5.552 -11.777 1.00 87.38 77 SER A C 1
ATOM 600 O O . SER A 1 77 ? 17.342 -6.756 -11.760 1.00 87.38 77 SER A O 1
ATOM 602 N N . CYS A 1 78 ? 15.844 -5.095 -11.739 1.00 92.25 78 CYS A N 1
ATOM 603 C CA . CYS A 1 78 ? 14.679 -5.964 -11.696 1.00 92.25 78 CYS A CA 1
ATOM 604 C C . CYS A 1 78 ? 14.211 -6.325 -13.111 1.00 92.25 78 CYS A C 1
ATOM 606 O O . CYS A 1 78 ? 13.692 -5.475 -13.834 1.00 92.25 78 CYS A O 1
ATOM 608 N N . GLN A 1 79 ? 14.362 -7.599 -13.485 1.00 93.81 79 GLN A N 1
ATOM 609 C CA . GLN A 1 79 ? 13.953 -8.124 -14.796 1.00 93.81 79 GLN A CA 1
ATOM 610 C C . GLN A 1 79 ? 12.433 -8.328 -14.924 1.00 93.81 79 GLN A C 1
ATOM 612 O O . GLN A 1 79 ? 11.886 -8.267 -16.025 1.00 93.81 79 GLN A O 1
ATOM 617 N N . VAL A 1 80 ? 11.742 -8.546 -13.801 1.00 93.69 80 VAL A N 1
ATOM 618 C CA . VAL A 1 80 ? 10.283 -8.710 -13.745 1.00 93.69 80 VAL A CA 1
ATOM 619 C C . VAL A 1 80 ? 9.727 -7.861 -12.608 1.00 93.69 80 VAL A C 1
ATOM 621 O O . VAL A 1 80 ? 9.746 -8.259 -11.445 1.00 93.69 80 VAL A O 1
ATOM 624 N N . GLU A 1 81 ? 9.232 -6.678 -12.956 1.00 94.88 81 GLU A N 1
ATOM 625 C CA . GLU A 1 81 ? 8.582 -5.751 -12.039 1.00 94.88 81 GLU A CA 1
ATOM 626 C C . GLU A 1 81 ? 7.155 -6.220 -11.739 1.00 94.88 81 GLU A C 1
ATOM 628 O O . GLU A 1 81 ? 6.240 -6.057 -12.551 1.00 94.88 81 GLU A O 1
ATOM 633 N N . ASP A 1 82 ? 6.956 -6.801 -10.559 1.00 92.75 82 ASP A N 1
ATOM 634 C CA . ASP A 1 82 ? 5.625 -7.037 -10.012 1.00 92.75 82 ASP A CA 1
ATOM 635 C C . ASP A 1 82 ? 5.133 -5.845 -9.169 1.00 92.75 82 ASP A C 1
ATOM 637 O O . ASP A 1 82 ? 5.836 -4.862 -8.927 1.00 92.75 82 ASP A O 1
ATOM 641 N N . TYR A 1 83 ? 3.882 -5.917 -8.718 1.00 90.50 83 TYR A N 1
ATOM 642 C CA . TYR A 1 83 ? 3.258 -4.848 -7.938 1.00 90.50 83 TYR A CA 1
ATOM 643 C C . TYR A 1 83 ? 3.938 -4.604 -6.579 1.00 90.50 83 TYR A C 1
ATOM 645 O O . TYR A 1 83 ? 3.827 -3.504 -6.037 1.00 90.50 83 TYR A O 1
ATOM 653 N N . LEU A 1 84 ? 4.649 -5.600 -6.035 1.00 89.94 84 LEU A N 1
ATOM 654 C CA . LEU A 1 84 ? 5.416 -5.470 -4.797 1.00 89.94 84 LEU A CA 1
ATOM 655 C C . LEU A 1 84 ? 6.817 -4.916 -5.054 1.00 89.94 84 LEU A C 1
ATOM 657 O O . LEU A 1 84 ? 7.403 -4.336 -4.145 1.00 89.94 84 LEU A O 1
ATOM 661 N N . HIS A 1 85 ? 7.359 -5.037 -6.267 1.00 92.31 85 HIS A N 1
ATOM 662 C CA . HIS A 1 85 ? 8.613 -4.391 -6.631 1.00 92.31 85 HIS A CA 1
ATOM 663 C C . HIS A 1 85 ? 8.508 -2.871 -6.518 1.00 92.31 85 HIS A C 1
ATOM 665 O O . HIS A 1 85 ? 9.456 -2.242 -6.071 1.00 92.31 85 HIS A O 1
ATOM 671 N N . VAL A 1 86 ? 7.362 -2.277 -6.862 1.00 91.75 86 VAL A N 1
ATOM 672 C CA . VAL A 1 86 ? 7.167 -0.817 -6.833 1.00 91.75 86 VAL A CA 1
ATOM 673 C C . VAL A 1 86 ? 7.578 -0.192 -5.486 1.00 91.75 86 VAL A C 1
ATOM 675 O O . VAL A 1 86 ? 8.436 0.693 -5.501 1.00 91.75 86 VAL A O 1
ATOM 678 N N . PRO A 1 87 ? 7.058 -0.642 -4.324 1.00 91.00 87 PRO A N 1
ATOM 679 C CA . PRO A 1 87 ? 7.519 -0.145 -3.025 1.00 91.00 87 PRO A CA 1
ATOM 680 C C . PRO A 1 87 ? 8.917 -0.644 -2.616 1.00 91.00 87 PRO A C 1
ATOM 682 O O . PRO A 1 87 ? 9.541 -0.036 -1.755 1.00 91.00 87 PRO A O 1
ATOM 685 N N . ARG A 1 88 ? 9.426 -1.727 -3.218 1.00 91.94 88 ARG A N 1
ATOM 686 C CA . ARG A 1 88 ? 10.750 -2.322 -2.930 1.00 91.94 88 ARG A CA 1
ATOM 687 C C . ARG A 1 88 ? 11.874 -1.801 -3.828 1.00 91.94 88 ARG A C 1
ATOM 689 O O . ARG A 1 88 ? 13.017 -2.236 -3.694 1.00 91.94 88 ARG A O 1
ATOM 696 N N . CYS A 1 89 ? 11.553 -0.950 -4.796 1.00 94.31 89 CYS A N 1
ATOM 697 C CA . CYS A 1 89 ? 12.475 -0.565 -5.849 1.00 94.31 89 CYS A CA 1
ATOM 698 C C . CYS A 1 89 ? 13.689 0.153 -5.247 1.00 94.31 89 CYS A C 1
ATOM 700 O O . CYS A 1 89 ? 13.548 1.157 -4.553 1.00 94.31 89 CYS A O 1
ATOM 702 N N . SER A 1 90 ? 14.889 -0.346 -5.546 1.00 93.25 90 SER A N 1
ATOM 703 C CA . SER A 1 90 ? 16.146 0.189 -5.010 1.00 93.25 90 SER A CA 1
ATOM 704 C C . SER A 1 90 ? 16.631 1.458 -5.714 1.00 93.25 90 SER A C 1
ATOM 706 O O . SER A 1 90 ? 17.666 2.006 -5.339 1.00 93.25 90 SER A O 1
ATOM 708 N N . ALA A 1 91 ? 15.916 1.935 -6.739 1.00 96.19 91 ALA A N 1
ATOM 709 C CA . ALA A 1 91 ? 16.247 3.195 -7.389 1.00 96.19 91 ALA A CA 1
ATOM 710 C C . ALA A 1 91 ? 16.197 4.339 -6.356 1.00 96.19 91 ALA A C 1
ATOM 712 O O . ALA A 1 91 ? 15.197 4.439 -5.636 1.00 96.19 91 ALA A O 1
ATOM 713 N N . PRO A 1 92 ? 17.203 5.234 -6.294 1.00 95.75 92 PRO A N 1
ATOM 714 C CA . PRO A 1 92 ? 17.276 6.268 -5.258 1.00 95.75 92 PRO A CA 1
ATOM 715 C C . PRO A 1 92 ? 16.006 7.119 -5.138 1.00 95.75 92 PRO A C 1
ATOM 717 O O . PRO A 1 92 ? 15.537 7.398 -4.037 1.00 95.75 92 PRO A O 1
ATOM 720 N N . THR A 1 93 ? 15.393 7.471 -6.270 1.00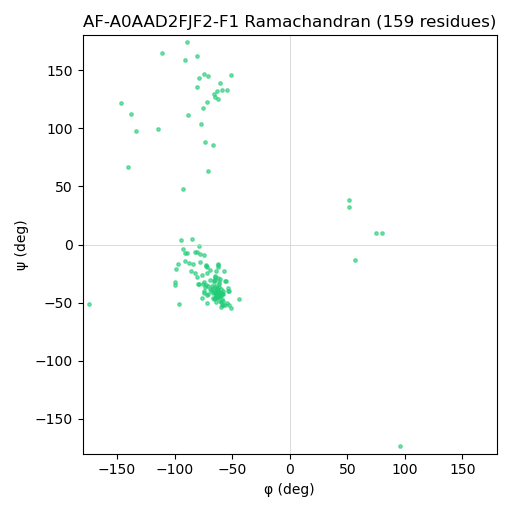 95.44 93 THR A N 1
ATOM 721 C CA . THR A 1 93 ? 14.145 8.246 -6.311 1.00 95.44 93 THR A CA 1
ATOM 722 C C . THR A 1 93 ? 12.945 7.471 -5.768 1.00 95.44 93 THR A C 1
ATOM 724 O O . THR A 1 93 ? 12.090 8.055 -5.106 1.00 95.44 93 THR A O 1
ATOM 727 N N . ALA A 1 94 ? 12.879 6.156 -5.998 1.00 94.94 94 ALA A N 1
ATOM 728 C CA . ALA A 1 94 ? 11.810 5.310 -5.475 1.00 94.94 94 ALA A CA 1
ATOM 729 C C . ALA A 1 94 ? 11.947 5.106 -3.959 1.00 94.94 94 ALA A C 1
ATOM 731 O O . ALA A 1 94 ? 10.964 5.256 -3.235 1.00 94.94 94 ALA A O 1
ATOM 732 N N . ALA A 1 95 ? 13.164 4.846 -3.475 1.00 93.94 95 ALA A N 1
ATOM 733 C CA . ALA A 1 95 ? 13.447 4.707 -2.047 1.00 93.94 95 ALA A CA 1
ATOM 734 C C . ALA A 1 95 ? 13.182 6.013 -1.270 1.00 93.94 95 ALA A C 1
ATOM 736 O O . ALA A 1 95 ? 12.605 5.992 -0.176 1.00 93.94 95 ALA A O 1
ATOM 737 N N . ALA A 1 96 ? 13.549 7.161 -1.853 1.00 96.00 96 ALA A N 1
ATOM 738 C CA . ALA A 1 96 ? 13.255 8.475 -1.287 1.00 96.00 96 ALA A CA 1
ATOM 739 C C . ALA A 1 96 ? 11.743 8.743 -1.222 1.00 96.00 96 ALA A C 1
ATOM 741 O O . ALA A 1 96 ? 11.237 9.166 -0.180 1.00 96.00 96 ALA A O 1
ATOM 742 N N . GLU A 1 97 ? 11.004 8.447 -2.297 1.00 96.25 97 GLU A N 1
ATOM 743 C CA . GLU A 1 97 ? 9.548 8.617 -2.322 1.00 96.25 97 GLU A CA 1
ATOM 744 C C . GLU A 1 97 ? 8.856 7.698 -1.309 1.00 96.25 97 GLU A C 1
ATOM 746 O O . GLU A 1 97 ? 7.957 8.145 -0.596 1.00 96.25 97 GLU A O 1
ATOM 751 N N . TRP A 1 98 ? 9.304 6.446 -1.170 1.00 94.50 98 TRP A N 1
ATOM 752 C CA . TRP A 1 98 ? 8.794 5.547 -0.137 1.00 94.50 98 TRP A CA 1
ATOM 753 C C . TRP A 1 98 ? 8.978 6.140 1.262 1.00 94.50 98 TRP A C 1
ATOM 755 O O . TRP A 1 98 ? 8.011 6.265 2.012 1.00 94.50 98 TRP A O 1
ATOM 765 N N . SER A 1 99 ? 10.198 6.568 1.593 1.00 94.81 99 SER A N 1
ATOM 766 C CA . SER A 1 99 ? 10.524 7.146 2.903 1.00 94.81 99 SER A CA 1
ATOM 767 C C . SER A 1 99 ? 9.682 8.389 3.197 1.00 94.81 99 SER A C 1
ATOM 769 O O . SER A 1 99 ? 9.123 8.528 4.287 1.00 94.81 99 SER A O 1
ATOM 771 N N . LYS A 1 100 ? 9.507 9.255 2.192 1.00 97.38 100 LYS A N 1
ATOM 772 C CA . LYS A 1 100 ? 8.651 10.443 2.265 1.00 97.38 100 LYS A CA 1
ATOM 773 C C . LYS A 1 100 ? 7.191 10.084 2.551 1.00 97.38 100 LYS A C 1
ATOM 775 O O . LYS A 1 100 ? 6.583 10.678 3.440 1.00 97.38 100 LYS A O 1
ATOM 780 N N . ARG A 1 101 ? 6.613 9.122 1.822 1.00 96.19 101 ARG A N 1
ATOM 781 C CA . ARG A 1 101 ? 5.215 8.689 2.016 1.00 96.19 101 ARG A CA 1
ATOM 782 C C . ARG A 1 101 ? 5.014 7.982 3.349 1.00 96.19 101 ARG A C 1
ATOM 784 O O . ARG A 1 101 ? 4.010 8.223 4.007 1.00 96.19 101 ARG A O 1
ATOM 791 N N . HIS A 1 102 ? 5.983 7.177 3.766 1.00 94.62 102 HIS A N 1
ATOM 792 C CA . HIS A 1 102 ? 5.986 6.487 5.050 1.00 94.62 102 HIS A CA 1
ATOM 793 C C . HIS A 1 102 ? 5.982 7.477 6.227 1.00 94.62 102 HIS A C 1
ATOM 795 O O . HIS A 1 102 ? 5.192 7.327 7.158 1.00 94.62 102 HIS A O 1
ATOM 801 N N . LEU A 1 103 ? 6.804 8.533 6.162 1.00 96.38 103 LEU A N 1
ATOM 802 C CA . LEU A 1 103 ? 6.801 9.612 7.154 1.00 96.38 103 LEU A CA 1
ATOM 803 C C . LEU A 1 103 ? 5.486 10.402 7.138 1.00 96.38 103 LEU A C 1
ATOM 805 O O . LEU A 1 103 ? 4.894 10.625 8.192 1.00 96.38 103 LEU A O 1
ATOM 809 N N . ALA A 1 104 ? 5.003 10.788 5.955 1.00 97.81 104 ALA A N 1
ATOM 810 C CA . ALA A 1 104 ? 3.741 11.515 5.826 1.00 97.81 104 ALA A CA 1
ATOM 811 C C . ALA A 1 104 ? 2.555 10.716 6.393 1.00 97.81 104 ALA A C 1
ATOM 813 O O . ALA A 1 104 ? 1.684 11.288 7.045 1.00 97.81 104 ALA A O 1
ATOM 814 N N . PHE A 1 105 ? 2.541 9.395 6.193 1.00 96.38 105 PHE A N 1
ATOM 815 C CA . PHE A 1 105 ? 1.508 8.520 6.738 1.00 96.38 105 PHE A CA 1
ATOM 816 C C . PHE A 1 105 ? 1.549 8.448 8.270 1.00 96.38 105 PHE A C 1
ATOM 818 O O . PHE A 1 105 ? 0.503 8.553 8.908 1.00 96.38 105 PHE A O 1
ATOM 825 N N . ARG A 1 106 ? 2.749 8.364 8.866 1.00 96.50 106 ARG A N 1
ATOM 826 C CA . ARG A 1 106 ? 2.926 8.441 10.327 1.00 96.50 106 ARG A CA 1
ATOM 827 C C . ARG A 1 106 ? 2.389 9.755 10.889 1.00 96.50 106 ARG A C 1
ATOM 829 O O . ARG A 1 106 ? 1.561 9.740 11.794 1.00 96.50 106 ARG A O 1
ATOM 836 N N . ILE A 1 107 ? 2.818 10.881 10.316 1.00 97.69 107 ILE A N 1
ATOM 837 C CA . ILE A 1 107 ? 2.379 12.219 10.744 1.00 97.69 107 ILE A CA 1
ATOM 838 C C . ILE A 1 107 ? 0.855 12.339 10.646 1.00 97.69 107 ILE A C 1
ATOM 840 O O . ILE A 1 107 ? 0.218 12.861 11.560 1.00 97.69 107 ILE A O 1
ATOM 844 N N . TRP A 1 108 ? 0.254 11.826 9.569 1.00 96.81 108 TRP A N 1
ATOM 845 C CA . TRP A 1 108 ? -1.196 11.842 9.397 1.00 96.81 108 TRP A CA 1
ATOM 846 C C . TRP A 1 108 ? -1.921 11.042 10.490 1.00 96.81 108 TRP A C 1
ATOM 848 O O . TRP A 1 108 ? -2.874 11.562 11.068 1.00 96.81 108 TRP A O 1
ATOM 858 N N . MET A 1 109 ? -1.459 9.832 10.829 1.00 95.62 109 MET A N 1
ATOM 859 C CA . MET A 1 109 ? -2.071 9.019 11.893 1.00 95.62 109 MET A CA 1
ATOM 860 C C . MET A 1 109 ? -1.996 9.709 13.256 1.00 95.62 109 MET A C 1
ATOM 862 O O . MET A 1 109 ? -3.001 9.766 13.966 1.00 95.62 109 MET A O 1
ATOM 866 N N . GLN A 1 110 ? -0.845 10.302 13.575 1.00 95.06 110 GLN A N 1
ATOM 867 C CA . GLN A 1 110 ? -0.636 11.063 14.809 1.00 95.06 110 GLN A CA 1
ATOM 868 C C . GLN A 1 110 ? -1.534 12.302 14.868 1.00 95.06 110 GLN A C 1
ATOM 870 O O . GLN A 1 110 ? -2.193 12.550 15.873 1.00 95.06 110 GLN A O 1
ATOM 875 N N . THR A 1 111 ? -1.637 13.038 13.759 1.00 96.75 111 THR A N 1
ATOM 876 C CA . THR A 1 111 ? -2.525 14.207 13.640 1.00 96.75 111 THR A CA 1
ATOM 877 C C . THR A 1 111 ? -3.993 13.826 13.824 1.00 96.75 111 THR A C 1
ATOM 879 O O . THR A 1 111 ? -4.777 14.601 14.364 1.00 96.75 111 THR A O 1
ATOM 882 N N . ARG A 1 112 ? -4.379 12.624 13.386 1.00 93.81 112 ARG A N 1
ATOM 883 C CA . ARG A 1 112 ? -5.727 12.073 13.569 1.00 93.81 112 ARG A CA 1
ATOM 884 C C . ARG A 1 112 ? -5.926 11.373 14.912 1.00 93.81 112 ARG A C 1
ATOM 886 O O . ARG A 1 112 ? -6.990 10.800 15.108 1.00 93.81 112 ARG A O 1
ATOM 893 N N . GLN A 1 113 ? -4.932 11.412 15.804 1.00 93.25 113 GLN A N 1
ATOM 894 C CA . GLN A 1 113 ? -4.958 10.734 17.103 1.00 93.25 113 GLN A CA 1
ATOM 895 C C . GLN A 1 113 ? -5.337 9.251 16.970 1.00 93.25 113 GLN A C 1
ATOM 897 O O . GLN A 1 113 ? -6.081 8.700 17.778 1.00 93.25 113 GLN A O 1
ATOM 902 N N . THR A 1 114 ? -4.836 8.604 15.913 1.00 91.81 114 THR A N 1
ATOM 903 C CA . THR A 1 114 ? -5.026 7.165 15.709 1.00 91.81 114 THR A CA 1
ATOM 904 C C . THR A 1 114 ? -4.399 6.421 16.883 1.00 91.81 114 THR A C 1
ATOM 906 O O . THR A 1 114 ? -3.312 6.788 17.331 1.00 91.81 114 THR A O 1
ATOM 909 N N . ALA A 1 115 ? -5.068 5.378 17.376 1.00 92.38 115 ALA A N 1
ATOM 910 C CA . ALA A 1 115 ? -4.558 4.591 18.491 1.00 92.38 115 ALA A CA 1
ATOM 911 C C . ALA A 1 115 ? -3.135 4.063 18.186 1.00 92.38 115 ALA A C 1
ATOM 913 O O . ALA A 1 115 ? -2.92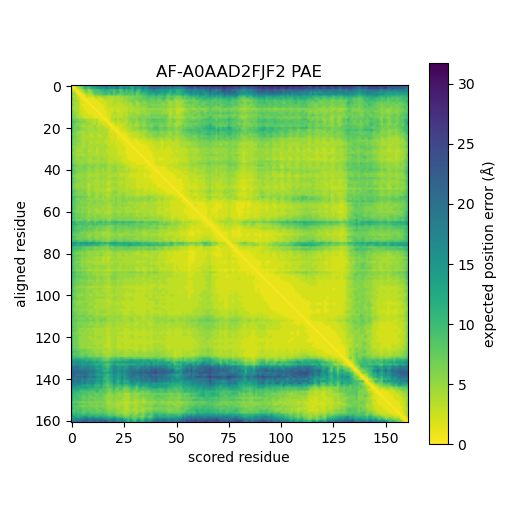0 3.519 17.093 1.00 92.38 115 ALA A O 1
ATOM 914 N N . PRO A 1 116 ? -2.166 4.191 19.116 1.00 92.19 116 PRO A N 1
ATOM 915 C CA . PRO A 1 116 ? -0.776 3.794 18.878 1.00 92.19 116 PRO A CA 1
ATOM 916 C C . PRO A 1 116 ? -0.614 2.329 18.457 1.00 92.19 116 PRO A C 1
ATOM 918 O O . PRO A 1 116 ? 0.280 1.998 17.679 1.00 92.19 116 PRO A O 1
ATOM 921 N N . GLU A 1 117 ? -1.492 1.444 18.930 1.00 90.75 117 GLU A N 1
ATOM 922 C CA . GLU A 1 117 ? -1.462 0.021 18.592 1.00 90.75 117 GLU A CA 1
ATOM 923 C C . GLU A 1 117 ? -1.845 -0.216 17.127 1.00 90.75 117 GLU A C 1
ATOM 925 O O . GLU A 1 117 ? -1.220 -1.032 16.449 1.00 90.75 117 GLU A O 1
ATOM 930 N N . ILE A 1 118 ? -2.818 0.543 16.611 1.00 89.81 118 ILE A N 1
ATOM 931 C CA . ILE A 1 118 ? -3.218 0.498 15.198 1.00 89.81 118 ILE A CA 1
ATOM 932 C C . ILE A 1 118 ? -2.076 1.021 14.322 1.00 89.81 118 ILE A C 1
ATOM 934 O O . ILE A 1 118 ? -1.719 0.377 13.334 1.00 89.81 118 ILE A O 1
ATOM 938 N N . GLU A 1 119 ? -1.461 2.148 14.703 1.00 92.69 119 GLU A N 1
ATOM 939 C CA . GLU A 1 119 ? -0.282 2.675 14.006 1.00 92.69 119 GLU A CA 1
ATOM 940 C C . GLU A 1 119 ? 0.824 1.608 13.924 1.00 92.69 119 GLU A C 1
ATOM 942 O O . GLU A 1 119 ? 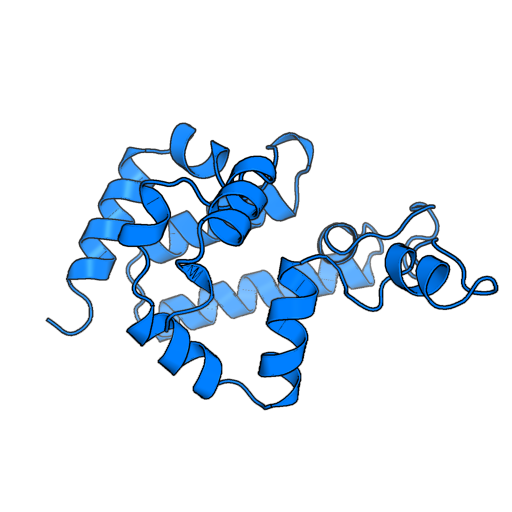1.354 1.327 12.845 1.00 92.69 119 GLU A O 1
ATOM 947 N N . ALA A 1 120 ? 1.162 0.995 15.057 1.00 90.69 120 ALA A N 1
ATOM 948 C CA . ALA A 1 120 ? 2.235 0.017 15.144 1.00 90.69 120 ALA A CA 1
ATOM 949 C C . ALA A 1 120 ? 1.971 -1.224 14.274 1.00 90.69 120 ALA A C 1
ATOM 951 O O . ALA A 1 120 ? 2.863 -1.633 13.526 1.00 90.69 120 ALA A O 1
ATOM 952 N N . VAL A 1 121 ? 0.753 -1.783 14.289 1.00 88.31 121 VAL A N 1
ATOM 953 C CA . VAL A 1 121 ? 0.387 -2.923 13.424 1.00 88.31 121 VAL A CA 1
ATOM 954 C C . VAL A 1 121 ? 0.515 -2.568 11.943 1.00 88.31 121 VAL A C 1
ATOM 956 O O . VAL A 1 121 ? 1.075 -3.350 11.169 1.00 88.31 121 VAL A O 1
ATOM 959 N N . LEU A 1 122 ? 0.043 -1.386 11.533 1.00 89.75 122 LEU A N 1
ATOM 960 C CA . LEU A 1 122 ? 0.136 -0.945 10.139 1.00 89.75 122 LEU A CA 1
ATOM 961 C C . LEU A 1 122 ? 1.595 -0.786 9.696 1.00 89.75 122 LEU A C 1
ATOM 963 O O . LEU A 1 122 ? 1.953 -1.196 8.590 1.00 89.75 122 LEU A O 1
ATOM 967 N N . PHE A 1 123 ? 2.465 -0.254 10.555 1.00 90.81 123 PHE A N 1
ATOM 968 C CA . PHE A 1 123 ? 3.888 -0.139 10.238 1.00 90.81 123 PHE A CA 1
ATOM 969 C C . PHE A 1 123 ? 4.621 -1.481 10.227 1.00 90.81 123 PHE A C 1
ATOM 971 O O . PHE A 1 123 ? 5.486 -1.674 9.370 1.00 90.81 123 PHE A O 1
ATOM 978 N N . GLU A 1 124 ? 4.269 -2.428 11.098 1.00 86.06 124 GLU A N 1
ATOM 979 C CA . GLU A 1 124 ? 4.799 -3.792 10.998 1.00 86.06 124 GLU A CA 1
ATOM 980 C C . GLU A 1 124 ? 4.378 -4.464 9.690 1.00 86.06 124 GLU A C 1
ATOM 982 O O . GLU A 1 124 ? 5.208 -5.067 9.005 1.00 86.06 124 GLU A O 1
ATOM 987 N N . TYR A 1 125 ? 3.126 -4.277 9.265 1.00 85.75 125 TYR A N 1
ATOM 988 C CA . TYR A 1 125 ? 2.681 -4.733 7.951 1.00 85.75 125 TYR A CA 1
ATOM 989 C C . TYR A 1 125 ? 3.520 -4.111 6.821 1.00 85.75 125 TYR A C 1
ATOM 991 O O . TYR A 1 125 ? 4.041 -4.837 5.970 1.00 85.75 125 TYR A O 1
ATOM 999 N N . LEU A 1 126 ? 3.736 -2.791 6.825 1.00 88.69 126 LEU A N 1
ATOM 1000 C CA . LEU A 1 126 ? 4.528 -2.109 5.791 1.00 88.69 126 LEU A CA 1
ATOM 1001 C C . LEU A 1 126 ? 5.991 -2.586 5.740 1.00 88.69 126 LEU A C 1
ATOM 1003 O O . LEU A 1 126 ? 6.564 -2.668 4.651 1.00 88.69 126 LEU A O 1
ATOM 1007 N N . LYS A 1 127 ? 6.592 -2.981 6.870 1.00 87.00 127 LYS A N 1
ATOM 1008 C CA . LYS A 1 127 ? 7.929 -3.606 6.874 1.00 87.00 127 LYS A CA 1
ATOM 1009 C C . LYS A 1 127 ? 7.945 -4.923 6.101 1.00 87.00 127 LYS A C 1
ATOM 1011 O O . LYS A 1 127 ? 8.874 -5.159 5.331 1.00 87.00 127 LYS A O 1
ATOM 1016 N N . THR A 1 128 ? 6.907 -5.752 6.237 1.00 81.94 128 THR A N 1
ATOM 1017 C CA . THR A 1 128 ? 6.793 -6.997 5.450 1.00 81.94 128 THR A CA 1
ATOM 1018 C C . THR A 1 128 ? 6.608 -6.727 3.955 1.00 81.94 128 THR A C 1
ATOM 1020 O O . THR A 1 128 ? 7.091 -7.486 3.113 1.00 81.94 128 THR A O 1
ATOM 1023 N N . VAL A 1 129 ? 5.978 -5.602 3.595 1.00 84.88 129 VAL A N 1
ATOM 1024 C CA . VAL A 1 129 ? 5.905 -5.162 2.198 1.00 84.88 129 VAL A CA 1
ATOM 1025 C C . VAL A 1 129 ? 7.298 -4.824 1.676 1.00 84.88 129 VAL A C 1
ATOM 1027 O O . VAL A 1 129 ? 7.616 -5.247 0.574 1.00 84.88 129 VAL A O 1
ATOM 1030 N N . LEU A 1 130 ? 8.156 -4.148 2.443 1.00 86.62 130 LEU A N 1
ATOM 1031 C CA . LEU A 1 130 ? 9.514 -3.791 2.006 1.00 86.62 130 LEU A CA 1
ATOM 1032 C C . LEU A 1 130 ? 10.504 -4.953 1.981 1.00 86.62 130 LEU A C 1
ATOM 1034 O O . LEU A 1 130 ? 11.422 -4.951 1.165 1.00 86.62 130 LEU A O 1
ATOM 1038 N N . GLN A 1 131 ? 10.349 -5.922 2.878 1.00 83.56 131 GLN A N 1
ATOM 1039 C CA . GLN A 1 131 ? 11.326 -6.986 3.081 1.00 83.56 131 GLN A CA 1
ATOM 1040 C C . GLN A 1 131 ? 10.728 -8.339 2.679 1.00 83.56 131 GLN A C 1
ATOM 1042 O O . GLN A 1 131 ? 10.022 -8.955 3.479 1.00 83.56 131 GLN A O 1
ATOM 1047 N N . PRO A 1 132 ? 11.033 -8.854 1.469 1.00 74.31 132 PRO A N 1
ATOM 1048 C CA . PRO A 1 132 ? 10.538 -10.156 1.017 1.00 74.31 132 PRO A CA 1
ATOM 1049 C C . PRO A 1 132 ? 10.883 -11.306 1.973 1.00 74.31 132 PRO A C 1
ATOM 1051 O O . PRO A 1 132 ? 10.104 -12.246 2.111 1.00 74.31 132 PRO A O 1
ATOM 1054 N N . SER A 1 133 ? 12.022 -11.210 2.670 1.00 69.69 133 SER A N 1
ATOM 1055 C CA . SER A 1 133 ? 12.479 -12.183 3.671 1.00 69.69 133 SER A CA 1
ATOM 1056 C C . SER A 1 133 ? 11.536 -12.320 4.869 1.00 69.69 133 SER A C 1
ATOM 1058 O O . SER A 1 133 ? 11.581 -13.326 5.576 1.00 69.69 133 SER A O 1
ATOM 1060 N N . LEU A 1 134 ? 10.656 -11.342 5.106 1.00 60.50 134 LEU A N 1
ATOM 1061 C CA . LEU A 1 134 ? 9.669 -11.401 6.179 1.00 60.50 134 LEU A CA 1
ATOM 1062 C C . LEU A 1 134 ? 8.405 -12.198 5.806 1.00 60.50 134 LEU A C 1
ATOM 1064 O O . LEU A 1 134 ? 7.609 -12.494 6.702 1.00 60.50 134 LEU A O 1
ATOM 1068 N N . GLY A 1 135 ? 8.271 -12.624 4.544 1.00 57.91 135 GLY A N 1
ATOM 1069 C CA . GLY A 1 135 ? 7.160 -13.427 4.026 1.00 57.91 135 GLY A CA 1
ATOM 1070 C C . GLY A 1 135 ? 6.050 -12.601 3.368 1.00 57.91 135 GLY A C 1
ATOM 1071 O O . GLY A 1 135 ? 6.180 -11.394 3.166 1.00 57.91 135 GLY A O 1
ATOM 1072 N N . VAL A 1 136 ? 4.947 -13.265 2.999 1.00 55.50 136 VAL A N 1
ATOM 1073 C CA . VAL A 1 136 ? 3.774 -12.596 2.413 1.00 55.50 136 VAL A CA 1
ATOM 1074 C C . VAL A 1 136 ? 3.139 -11.670 3.467 1.00 55.50 136 VAL A C 1
ATOM 1076 O O . VAL A 1 136 ? 2.876 -12.130 4.584 1.00 55.50 136 VAL A O 1
ATOM 1079 N N . PRO A 1 137 ? 2.876 -10.390 3.134 1.00 57.00 137 PRO A N 1
ATOM 1080 C CA . PRO A 1 137 ? 2.182 -9.446 4.008 1.00 57.00 137 PRO A CA 1
ATOM 1081 C C . PRO A 1 137 ? 0.735 -9.896 4.192 1.00 57.00 137 PRO A C 1
ATOM 1083 O O . PRO A 1 137 ? -0.103 -9.493 3.396 1.00 57.00 137 PRO A O 1
ATOM 1086 N N . THR A 1 138 ? 0.449 -10.782 5.145 1.00 56.88 138 THR A N 1
ATOM 1087 C CA . THR A 1 138 ? -0.922 -11.093 5.603 1.00 56.88 138 THR A CA 1
ATOM 1088 C C . THR A 1 138 ? -0.940 -12.040 6.800 1.00 56.88 138 THR A C 1
ATOM 1090 O O . THR A 1 138 ? -1.531 -11.684 7.804 1.00 56.88 138 THR A O 1
ATOM 1093 N N . VAL A 1 139 ? -0.250 -13.187 6.777 1.00 50.62 139 VAL A N 1
ATOM 1094 C CA . VAL A 1 139 ? -0.418 -14.209 7.847 1.00 50.62 139 VAL A CA 1
ATOM 1095 C C . VAL A 1 139 ? 0.684 -14.170 8.916 1.00 50.62 139 VAL A C 1
ATOM 1097 O O . VAL A 1 139 ? 0.441 -14.438 10.089 1.00 50.62 139 VAL A O 1
ATOM 1100 N N . ARG A 1 140 ? 1.919 -13.799 8.549 1.00 51.50 140 ARG A N 1
ATOM 1101 C CA . ARG A 1 140 ? 3.082 -13.874 9.464 1.00 51.50 140 ARG A CA 1
ATOM 1102 C C . ARG A 1 140 ? 3.353 -12.614 10.283 1.00 51.50 140 ARG A C 1
ATOM 1104 O O . ARG A 1 140 ? 4.127 -12.675 11.236 1.00 51.50 140 ARG A O 1
ATOM 1111 N N . ALA A 1 141 ? 2.753 -11.476 9.933 1.00 51.81 141 ALA A N 1
ATOM 1112 C CA . ALA A 1 141 ? 2.825 -10.294 10.794 1.00 51.81 141 ALA A CA 1
ATOM 1113 C C . ALA A 1 141 ? 2.156 -10.593 12.150 1.00 51.81 141 ALA A C 1
ATOM 1115 O O . ALA A 1 141 ? 2.716 -10.289 13.201 1.00 51.81 141 ALA A O 1
ATOM 1116 N N . TRP A 1 142 ? 1.024 -11.306 12.112 1.00 60.44 142 TRP A N 1
ATOM 1117 C CA . TRP A 1 142 ? 0.241 -11.708 13.282 1.00 60.44 142 TRP A CA 1
ATOM 1118 C C . TRP A 1 142 ? 1.006 -12.655 14.208 1.00 60.44 142 TRP A C 1
ATOM 1120 O O . TRP A 1 142 ? 0.984 -12.487 15.423 1.00 60.44 142 TRP A O 1
ATOM 1130 N N . SER A 1 143 ? 1.754 -13.609 13.642 1.00 58.84 143 SER A N 1
ATOM 1131 C CA . SER A 1 143 ? 2.508 -14.586 14.435 1.00 58.84 143 SER A CA 1
ATOM 1132 C C . SER A 1 143 ? 3.728 -13.991 15.142 1.00 58.84 143 SER A C 1
ATOM 1134 O O . SER A 1 143 ? 4.189 -14.546 16.133 1.00 58.84 143 SER A O 1
ATOM 1136 N N . ARG A 1 144 ? 4.292 -12.885 14.633 1.00 67.62 144 ARG A N 1
ATOM 1137 C CA . ARG A 1 144 ? 5.493 -12.271 15.225 1.00 67.62 144 ARG A CA 1
ATOM 1138 C C . ARG A 1 144 ? 5.179 -11.420 16.449 1.00 67.62 144 ARG A C 1
ATOM 1140 O O . ARG A 1 144 ? 6.026 -11.337 17.332 1.00 67.62 144 ARG A O 1
ATOM 1147 N N . GLN A 1 145 ? 4.020 -10.760 16.479 1.00 73.00 145 GLN A N 1
ATOM 1148 C CA . GLN A 1 145 ? 3.625 -9.823 17.539 1.00 73.00 145 GLN A CA 1
ATOM 1149 C C . GLN A 1 145 ? 2.125 -9.979 17.877 1.00 73.00 145 GLN A C 1
ATOM 1151 O O . GLN A 1 145 ? 1.335 -9.066 17.633 1.00 73.00 145 GLN A O 1
ATOM 1156 N N . PRO A 1 146 ? 1.702 -11.128 18.439 1.00 75.94 146 PRO A N 1
ATOM 1157 C CA . PRO A 1 146 ? 0.283 -11.424 18.666 1.00 75.94 146 PRO A CA 1
ATOM 1158 C C . PRO A 1 146 ? -0.383 -10.460 19.659 1.00 75.94 146 PRO A C 1
ATOM 1160 O O . PRO A 1 146 ? -1.527 -10.060 19.461 1.00 75.94 146 PRO A O 1
ATOM 1163 N N . HIS A 1 147 ? 0.348 -10.026 20.691 1.00 82.81 147 HIS A N 1
ATOM 1164 C CA . HIS A 1 147 ? -0.155 -9.060 21.671 1.00 82.81 147 HIS A CA 1
ATOM 1165 C C . HIS A 1 147 ? -0.471 -7.703 21.027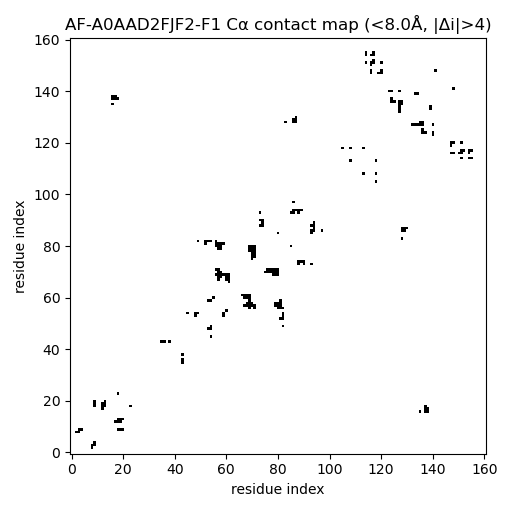 1.00 82.81 147 HIS A C 1
ATOM 1167 O O . HIS A 1 147 ? -1.509 -7.115 21.309 1.00 82.81 147 HIS A O 1
ATOM 1173 N N . LEU A 1 148 ? 0.390 -7.231 20.120 1.00 81.25 148 LEU A N 1
ATOM 1174 C CA . LEU A 1 148 ? 0.214 -5.956 19.432 1.00 81.25 148 LEU A CA 1
ATOM 1175 C C . LEU A 1 148 ? -1.056 -5.966 18.577 1.00 81.25 148 LEU A C 1
ATOM 1177 O O . LEU A 1 148 ? -1.828 -5.010 18.585 1.00 81.25 148 LEU A O 1
ATOM 1181 N N . PHE A 1 149 ? -1.283 -7.074 17.873 1.00 79.56 149 PHE A N 1
ATOM 1182 C CA . PHE A 1 149 ? -2.468 -7.269 17.050 1.00 79.56 149 PHE A CA 1
ATOM 1183 C C . PHE A 1 149 ? -3.754 -7.304 17.886 1.00 79.56 149 PHE A C 1
ATOM 1185 O O . PHE A 1 149 ? -4.707 -6.595 17.568 1.00 79.56 149 PHE A O 1
ATOM 1192 N N . GLN A 1 150 ? -3.760 -8.047 18.997 1.00 83.38 150 GLN A N 1
ATOM 1193 C CA . GLN A 1 150 ? -4.911 -8.100 19.901 1.00 83.38 150 GLN A CA 1
ATOM 1194 C C . GLN A 1 150 ? -5.239 -6.722 20.494 1.00 83.38 150 GLN A C 1
ATOM 1196 O O . GLN A 1 150 ? -6.411 -6.336 20.580 1.00 83.38 150 GLN A O 1
ATOM 1201 N N . SER A 1 151 ? -4.212 -5.957 20.873 1.00 87.38 151 SER A N 1
ATOM 1202 C CA . SER A 1 151 ? -4.399 -4.596 21.373 1.00 87.38 151 SER A CA 1
ATOM 1203 C C . SER A 1 151 ? -4.936 -3.665 20.286 1.00 87.38 151 SER A C 1
ATOM 1205 O O . SER A 1 151 ? -5.845 -2.892 20.563 1.00 87.38 151 SER A O 1
ATOM 1207 N N . ALA A 1 152 ? -4.467 -3.783 19.040 1.00 86.94 152 ALA A N 1
ATOM 1208 C CA . ALA A 1 152 ? -4.988 -3.000 17.920 1.00 86.94 152 ALA A CA 1
ATOM 1209 C C . ALA A 1 152 ? -6.463 -3.310 17.616 1.00 86.94 152 ALA A C 1
ATOM 1211 O O . ALA A 1 152 ? -7.239 -2.375 17.429 1.00 86.94 152 ALA A O 1
ATOM 1212 N N . ILE A 1 153 ? -6.875 -4.587 17.639 1.00 84.62 153 ILE A N 1
ATOM 1213 C CA . ILE A 1 153 ? -8.293 -4.981 17.513 1.00 84.62 153 ILE A CA 1
ATOM 1214 C C . ILE A 1 153 ? -9.122 -4.353 18.637 1.00 84.62 153 ILE A C 1
ATOM 1216 O O . ILE A 1 153 ? -10.173 -3.764 18.391 1.00 84.62 153 ILE A O 1
ATOM 1220 N N . SER A 1 154 ? -8.627 -4.438 19.872 1.00 86.94 154 SER A N 1
ATOM 1221 C CA . SER A 1 154 ? -9.306 -3.867 21.039 1.00 86.94 154 SER A CA 1
ATOM 1222 C C . SER A 1 154 ? -9.426 -2.343 20.945 1.00 86.94 154 SER A C 1
ATOM 1224 O O . SER A 1 154 ? -10.445 -1.782 21.344 1.00 86.94 154 SER A O 1
ATOM 1226 N N . SER A 1 155 ? -8.409 -1.664 20.407 1.00 87.75 155 SER A N 1
ATOM 1227 C CA . SER A 1 155 ? -8.440 -0.225 20.134 1.00 87.75 155 SER A CA 1
ATOM 1228 C C . SER A 1 155 ? -9.416 0.117 19.006 1.00 87.75 155 SER A C 1
ATOM 1230 O O . SER A 1 155 ? -10.165 1.082 19.130 1.00 87.75 155 SER A O 1
ATOM 1232 N N . GLN A 1 156 ? -9.475 -0.690 17.941 1.00 84.31 156 GLN A N 1
ATOM 1233 C CA . GLN A 1 156 ? -10.419 -0.502 16.837 1.00 84.31 156 GLN A CA 1
ATOM 1234 C C . GLN A 1 156 ? -11.873 -0.647 17.299 1.00 84.31 156 GLN A C 1
ATOM 1236 O O . GLN A 1 156 ? -12.710 0.157 16.905 1.00 84.31 156 GLN A O 1
ATOM 1241 N N . ALA A 1 157 ? -12.170 -1.613 18.173 1.00 83.75 157 ALA A N 1
ATOM 1242 C CA . ALA A 1 157 ? -13.515 -1.822 18.715 1.00 83.75 157 ALA A CA 1
ATOM 1243 C C . ALA A 1 157 ? -14.049 -0.629 19.535 1.00 83.75 157 ALA A C 1
ATOM 1245 O O . ALA A 1 157 ? -15.251 -0.532 19.760 1.00 83.75 157 ALA A O 1
ATOM 1246 N N . LYS A 1 158 ? -13.169 0.276 19.980 1.00 82.19 158 LYS A N 1
ATOM 1247 C CA . LYS A 1 158 ? -13.530 1.500 20.714 1.00 82.19 158 LYS A CA 1
ATOM 1248 C C . LYS A 1 158 ? -13.755 2.707 19.798 1.00 82.19 158 LYS A C 1
ATOM 1250 O O . LYS A 1 158 ? -14.152 3.763 20.279 1.00 82.19 158 LYS A O 1
ATOM 1255 N N . LEU A 1 159 ? -13.468 2.597 18.498 1.00 75.56 159 LEU A N 1
ATOM 1256 C CA . LEU A 1 159 ? -13.659 3.699 17.557 1.00 75.56 159 LEU A CA 1
ATOM 1257 C C . LEU A 1 159 ? -15.151 3.867 17.250 1.00 75.56 159 LEU A C 1
ATOM 1259 O O . LEU A 1 159 ? -15.770 2.982 16.670 1.00 75.56 159 LEU A O 1
ATOM 1263 N N . GLY A 1 160 ? -15.711 5.024 17.609 1.00 62.72 160 GLY A N 1
ATOM 1264 C CA . GLY A 1 160 ? -17.123 5.340 17.369 1.00 62.72 160 GLY A CA 1
ATOM 1265 C C . GLY A 1 160 ? -18.109 4.724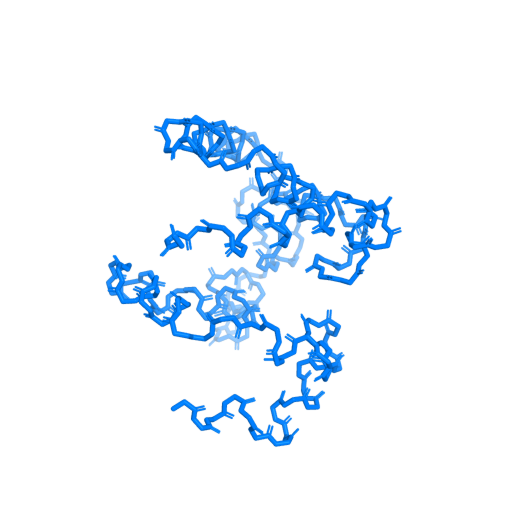 18.370 1.00 62.72 160 GLY A C 1
ATOM 1266 O O . GLY A 1 160 ? -19.310 4.795 18.116 1.00 62.72 160 GLY A O 1
ATOM 1267 N N . ALA A 1 161 ? -17.607 4.137 19.465 1.00 52.78 161 ALA A N 1
ATOM 1268 C CA . ALA A 1 161 ? -18.389 3.750 20.642 1.00 52.78 161 ALA A CA 1
ATOM 1269 C C . ALA A 1 161 ? -18.583 4.925 21.615 1.00 52.78 161 ALA A C 1
ATOM 1271 O O . ALA A 1 161 ? -17.756 5.869 21.578 1.00 52.78 161 ALA A O 1
#

pLDDT: mean 85.36, std 11.53, range [50.62, 97.81]

Sequence (161 aa):
MELISLPALRAYWSSKDRLSEQSIHEVDWLSLACAMKAFPANLQLWTPKHISGMTGVGKSLAIWNPWAKSSCPRCSSCQVEDYLHVPRCSAPTAAAEWSKRHLAFRIWMQTRQTAPEIEAVLFEYLKTVLQPSLGVPTVRAWSRQPHLFQSAISSQAKLGA

Solvent-accessible surface area (backbone atoms only — not comparable to full-atom values): 9137 Å² total; per-residue (Å²): 136,66,71,75,71,34,67,70,52,44,54,50,38,36,77,65,58,65,40,51,87,70,54,62,75,70,54,62,62,66,62,49,52,53,54,47,68,71,41,59,71,70,52,53,60,42,51,60,26,53,78,71,52,64,35,97,31,19,44,44,38,30,72,78,34,86,88,43,62,24,38,32,92,74,57,71,76,42,67,64,18,45,65,61,40,64,79,46,36,81,23,69,71,48,46,49,50,46,53,52,51,54,49,52,51,51,53,49,39,58,75,66,65,52,56,68,41,47,54,50,48,53,51,53,42,52,49,24,56,56,34,70,92,64,41,70,73,55,60,51,60,49,74,75,42,52,68,50,48,55,48,19,52,58,52,54,69,53,64,91,108

Organism: NCBI:txid2856